Protein AF-A0A935BZK5-F1 (afdb_monomer_lite)

Structure (mmCIF, N/CA/C/O 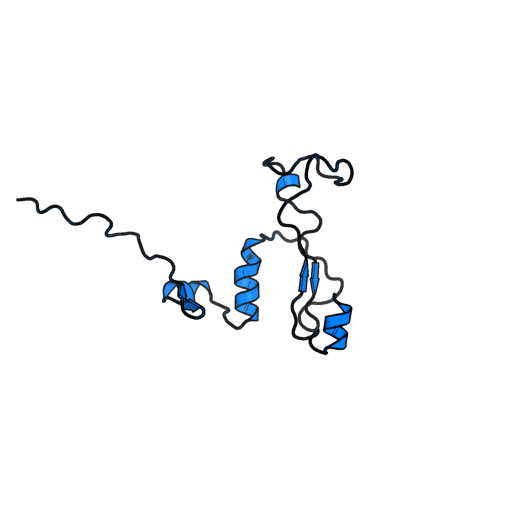backbone):
data_AF-A0A935BZK5-F1
#
_entry.id   AF-A0A935BZK5-F1
#
loop_
_atom_site.group_PDB
_atom_site.id
_atom_site.type_symbol
_atom_site.label_atom_id
_atom_site.label_alt_id
_atom_site.label_comp_id
_atom_site.label_asym_id
_atom_site.label_entity_id
_atom_site.label_seq_id
_atom_site.pdbx_PDB_ins_code
_atom_site.Cartn_x
_atom_site.Cartn_y
_atom_site.Cartn_z
_atom_site.occupancy
_atom_site.B_iso_or_equiv
_atom_site.auth_seq_id
_atom_site.auth_comp_id
_atom_site.auth_asym_id
_atom_site.auth_atom_id
_atom_site.pdbx_PDB_model_num
ATOM 1 N N . MET A 1 1 ? 1.545 -17.157 -7.872 1.00 86.94 1 MET A N 1
ATOM 2 C CA . MET A 1 1 ? 0.862 -16.734 -6.630 1.00 86.94 1 MET A CA 1
ATOM 3 C C . MET A 1 1 ? -0.548 -16.214 -6.898 1.00 86.94 1 MET A C 1
ATOM 5 O O . MET A 1 1 ? -1.477 -16.826 -6.401 1.00 86.94 1 MET A O 1
ATOM 9 N N . LEU A 1 2 ? -0.742 -15.174 -7.722 1.00 93.19 2 LEU A N 1
ATOM 10 C CA . LEU A 1 2 ? -2.067 -14.561 -7.954 1.00 93.19 2 LEU A CA 1
ATOM 11 C C . LEU A 1 2 ? -3.166 -15.556 -8.373 1.00 93.19 2 LEU A C 1
ATOM 13 O O . LEU A 1 2 ? -4.195 -15.614 -7.713 1.00 93.19 2 LEU A O 1
ATOM 17 N N . ASN A 1 3 ? -2.886 -16.447 -9.332 1.00 94.56 3 ASN A N 1
ATOM 18 C CA . ASN A 1 3 ? -3.837 -17.490 -9.752 1.00 94.56 3 ASN A CA 1
ATOM 19 C C . ASN A 1 3 ? -4.331 -18.383 -8.600 1.00 94.56 3 ASN A C 1
ATOM 21 O O . ASN A 1 3 ? -5.387 -19.000 -8.701 1.00 94.56 3 ASN A O 1
ATOM 25 N N . LYS A 1 4 ? -3.552 -18.522 -7.518 1.00 95.31 4 LYS A N 1
ATOM 26 C CA . LYS A 1 4 ? -3.967 -19.305 -6.351 1.00 95.31 4 LYS A CA 1
ATOM 27 C C . LYS A 1 4 ? -5.022 -18.561 -5.532 1.00 95.31 4 LYS A C 1
ATOM 29 O O . LYS A 1 4 ? -5.935 -19.223 -5.057 1.00 95.31 4 LYS A O 1
ATOM 34 N N . LEU A 1 5 ? -4.924 -17.234 -5.414 1.00 94.75 5 LEU A N 1
ATOM 35 C CA . LEU A 1 5 ? -5.941 -16.401 -4.759 1.00 94.75 5 LEU A CA 1
ATOM 36 C C . LEU A 1 5 ? -7.270 -16.483 -5.515 1.00 94.75 5 LEU A C 1
ATOM 38 O O . LEU A 1 5 ? -8.308 -16.703 -4.897 1.00 94.75 5 LEU A O 1
ATOM 42 N N . ASP A 1 6 ? -7.216 -16.411 -6.850 1.00 93.50 6 ASP A N 1
ATOM 43 C CA . ASP A 1 6 ? -8.409 -16.517 -7.697 1.00 93.50 6 ASP A CA 1
ATOM 44 C C . ASP A 1 6 ? -9.049 -17.917 -7.575 1.00 93.50 6 ASP A C 1
ATOM 46 O O . ASP A 1 6 ? -10.253 -18.040 -7.378 1.00 93.50 6 ASP A O 1
ATOM 50 N N . ARG A 1 7 ? -8.244 -18.993 -7.585 1.00 96.25 7 ARG A N 1
ATOM 51 C CA . ARG A 1 7 ? -8.735 -20.375 -7.388 1.00 96.25 7 ARG A CA 1
ATOM 52 C C . ARG A 1 7 ? -9.355 -20.630 -6.013 1.00 96.25 7 ARG A C 1
ATOM 54 O O . ARG A 1 7 ? -10.146 -21.556 -5.884 1.00 96.25 7 ARG A O 1
ATOM 61 N N . LEU A 1 8 ? -8.943 -19.884 -4.990 1.00 95.88 8 LEU A N 1
ATOM 62 C CA . LEU A 1 8 ? -9.502 -19.981 -3.641 1.00 95.88 8 LEU A CA 1
ATOM 63 C C . LEU A 1 8 ? -10.754 -19.110 -3.463 1.00 95.88 8 LEU A C 1
ATOM 65 O O . LEU A 1 8 ? -11.411 -19.229 -2.436 1.00 95.88 8 LEU A O 1
ATOM 69 N N . GLY A 1 9 ? -11.081 -18.247 -4.432 1.00 94.56 9 GLY A N 1
ATOM 70 C CA . GLY A 1 9 ? -12.231 -17.346 -4.351 1.00 94.56 9 GLY A CA 1
ATOM 71 C C . GLY A 1 9 ? -12.074 -16.210 -3.335 1.00 94.56 9 GLY A C 1
ATOM 72 O O . GLY A 1 9 ? -13.064 -15.590 -2.975 1.00 94.56 9 GLY A O 1
ATOM 73 N N . ILE A 1 10 ? -10.850 -15.929 -2.869 1.00 95.50 10 ILE A N 1
ATOM 74 C CA . ILE A 1 10 ? -10.570 -14.894 -1.850 1.00 95.50 10 ILE A CA 1
ATOM 75 C C . ILE A 1 10 ? -9.986 -13.606 -2.442 1.00 95.50 10 ILE A C 1
ATOM 77 O O . ILE A 1 10 ? -9.625 -12.689 -1.710 1.00 95.50 10 ILE A O 1
ATOM 81 N N . ALA A 1 11 ? -9.841 -13.537 -3.766 1.00 93.94 11 ALA A N 1
ATOM 82 C CA . ALA A 1 11 ? -9.126 -12.449 -4.426 1.00 93.94 11 ALA A CA 1
ATOM 83 C C . ALA A 1 11 ? -9.780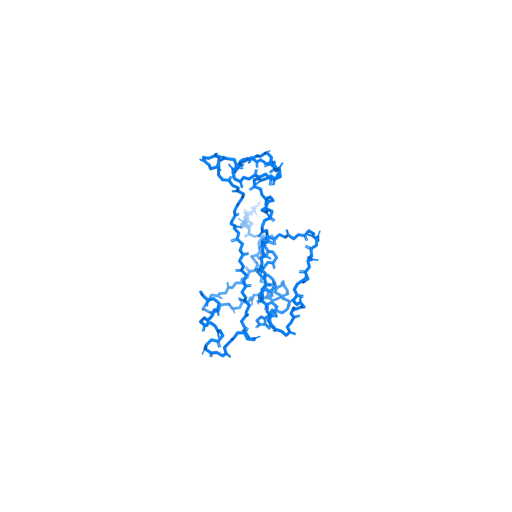 -11.070 -4.232 1.00 93.94 11 ALA A C 1
ATOM 85 O O . ALA A 1 11 ? -9.057 -10.077 -4.188 1.00 93.94 11 ALA A O 1
ATOM 86 N N . ASP A 1 12 ? -11.108 -11.006 -4.101 1.00 92.38 12 ASP A N 1
ATOM 87 C CA . ASP A 1 12 ? -11.847 -9.742 -3.968 1.00 92.38 12 ASP A CA 1
ATOM 88 C C . ASP A 1 12 ? -11.698 -9.103 -2.577 1.00 92.38 12 ASP A C 1
ATOM 90 O O . ASP A 1 12 ? -11.751 -7.882 -2.448 1.00 92.38 12 ASP A O 1
ATOM 94 N N . ASP A 1 13 ? -11.415 -9.911 -1.551 1.00 93.38 13 ASP A N 1
ATOM 95 C CA . ASP A 1 13 ? -11.174 -9.468 -0.169 1.00 93.38 13 ASP A CA 1
ATOM 96 C C . ASP A 1 13 ? -9.688 -9.568 0.227 1.00 93.38 13 ASP A C 1
ATOM 98 O O . ASP A 1 13 ? -9.324 -9.688 1.392 1.00 93.38 13 ASP A O 1
ATOM 102 N N . THR A 1 14 ? -8.787 -9.565 -0.761 1.00 94.38 14 THR A N 1
ATOM 103 C CA . THR A 1 14 ? -7.340 -9.627 -0.525 1.00 94.38 14 THR A CA 1
ATOM 104 C C . THR A 1 14 ? -6.640 -8.423 -1.138 1.00 94.38 14 THR A C 1
ATOM 106 O O . THR A 1 14 ? -6.693 -8.201 -2.349 1.00 94.38 14 THR A O 1
ATOM 109 N N . ILE A 1 15 ? -5.884 -7.699 -0.312 1.00 93.56 15 ILE A N 1
ATOM 110 C CA . ILE A 1 15 ? -4.947 -6.676 -0.779 1.00 93.56 15 ILE A CA 1
ATOM 111 C C . ILE A 1 15 ? -3.614 -7.345 -1.105 1.00 93.56 15 ILE A C 1
ATOM 113 O O . ILE A 1 15 ? -2.988 -7.963 -0.245 1.00 93.56 15 ILE A O 1
ATOM 117 N N . VAL A 1 16 ? -3.147 -7.192 -2.342 1.00 93.12 16 VAL A N 1
ATOM 118 C CA . VAL A 1 16 ? -1.800 -7.610 -2.746 1.00 93.12 16 VAL A CA 1
ATOM 119 C C . VAL A 1 16 ? -0.962 -6.370 -3.009 1.00 93.12 16 VAL A C 1
ATOM 121 O O . VAL A 1 16 ? -1.260 -5.623 -3.934 1.00 93.12 16 VAL A O 1
ATOM 124 N N . MET A 1 17 ? 0.094 -6.179 -2.220 1.00 90.81 17 MET A N 1
ATOM 125 C CA . MET A 1 17 ? 1.113 -5.146 -2.414 1.00 90.81 17 MET A CA 1
ATOM 126 C C . MET A 1 17 ? 2.433 -5.826 -2.782 1.00 90.81 17 MET A C 1
ATOM 128 O O . MET A 1 17 ? 2.885 -6.739 -2.092 1.00 90.81 17 MET A O 1
ATOM 132 N N . TYR A 1 18 ? 3.035 -5.395 -3.887 1.00 88.94 18 TYR A N 1
ATOM 133 C CA . TYR A 1 18 ? 4.358 -5.833 -4.316 1.00 88.94 18 TYR A CA 1
ATOM 134 C C . TYR A 1 18 ? 5.280 -4.626 -4.459 1.00 88.94 18 TYR A C 1
ATOM 136 O O . TYR A 1 18 ? 5.015 -3.740 -5.270 1.00 88.94 18 TYR A O 1
ATOM 144 N N . SER A 1 19 ? 6.370 -4.610 -3.695 1.00 85.62 19 SER A N 1
ATOM 145 C CA . SER A 1 19 ? 7.390 -3.561 -3.731 1.00 85.62 19 SER A CA 1
ATOM 146 C C . SER A 1 19 ? 8.772 -4.140 -3.414 1.00 85.62 19 SER A C 1
ATOM 148 O O . SER A 1 19 ? 8.898 -5.324 -3.095 1.00 85.62 19 SER A O 1
ATOM 150 N N . THR A 1 20 ? 9.801 -3.296 -3.470 1.00 79.94 20 THR A N 1
ATOM 151 C CA . THR A 1 20 ? 11.157 -3.598 -2.988 1.00 79.94 20 THR A CA 1
ATOM 152 C C . THR A 1 20 ? 11.468 -2.754 -1.752 1.00 79.94 20 THR A C 1
ATOM 154 O O . THR A 1 20 ? 10.859 -1.711 -1.531 1.00 79.94 20 THR A O 1
ATOM 157 N N . ASP A 1 21 ? 12.391 -3.208 -0.912 1.00 80.25 21 ASP A N 1
ATOM 158 C CA . ASP A 1 21 ? 12.815 -2.509 0.306 1.00 80.25 21 ASP A CA 1
ATOM 159 C C . ASP A 1 21 ? 13.756 -1.327 0.022 1.00 80.25 21 ASP A C 1
ATOM 161 O O . ASP A 1 21 ? 13.720 -0.318 0.726 1.00 80.25 21 ASP A O 1
ATOM 165 N N . ASN A 1 22 ? 14.585 -1.436 -1.018 1.00 75.44 22 ASN A N 1
ATOM 166 C CA . ASN A 1 22 ? 15.499 -0.388 -1.461 1.00 75.44 22 ASN A CA 1
ATOM 167 C C . ASN A 1 22 ? 15.709 -0.393 -2.982 1.00 75.44 22 ASN A C 1
ATOM 169 O O . ASN A 1 22 ? 15.274 -1.303 -3.693 1.00 75.44 22 ASN A O 1
ATOM 173 N N . GLY A 1 23 ? 16.410 0.635 -3.470 1.00 70.25 23 GLY A N 1
ATOM 174 C CA . GLY A 1 23 ? 16.893 0.713 -4.846 1.00 70.25 23 GLY A CA 1
ATOM 175 C C . GLY A 1 23 ? 17.949 -0.341 -5.184 1.00 70.25 23 GLY A C 1
ATOM 176 O O . GLY A 1 23 ? 18.360 -1.137 -4.339 1.00 70.25 23 GLY A O 1
ATOM 177 N N . VAL A 1 24 ? 18.401 -0.364 -6.434 1.00 68.81 24 VAL A N 1
ATOM 178 C CA . VAL A 1 24 ? 19.285 -1.424 -6.933 1.00 68.81 24 VAL A CA 1
ATOM 179 C C . VAL A 1 24 ? 20.642 -1.486 -6.229 1.00 68.81 24 VAL A C 1
ATOM 181 O O . VAL A 1 24 ? 21.185 -0.496 -5.727 1.00 68.81 24 VAL A O 1
ATOM 184 N N . HIS A 1 25 ? 21.207 -2.690 -6.201 1.00 62.38 25 HIS A N 1
ATOM 185 C CA . HIS A 1 25 ? 22.547 -2.924 -5.688 1.00 62.38 25 HIS A CA 1
ATOM 186 C C . HIS A 1 25 ? 23.593 -2.704 -6.795 1.00 62.38 25 HIS A C 1
ATOM 188 O O . HIS A 1 25 ? 23.387 -3.121 -7.929 1.00 62.38 25 HIS A O 1
ATOM 194 N N . TYR A 1 26 ? 24.740 -2.101 -6.459 1.00 57.09 26 TYR A N 1
ATOM 195 C CA . TYR A 1 26 ? 25.824 -1.744 -7.398 1.00 57.09 26 TYR A CA 1
ATOM 196 C C . TYR A 1 26 ? 26.238 -2.887 -8.333 1.00 57.09 26 TYR A C 1
ATOM 198 O O . TYR A 1 26 ? 26.481 -2.681 -9.517 1.00 57.09 26 TYR A O 1
ATOM 206 N N . ASN A 1 27 ? 26.285 -4.106 -7.793 1.00 58.97 27 ASN A N 1
ATOM 207 C CA . ASN A 1 27 ? 26.799 -5.287 -8.487 1.00 58.97 27 ASN A CA 1
ATOM 208 C C . ASN A 1 27 ? 25.925 -5.770 -9.661 1.00 58.97 27 ASN A C 1
ATOM 210 O O . ASN A 1 27 ? 26.345 -6.684 -10.360 1.00 58.97 27 ASN A O 1
ATOM 214 N N . THR A 1 28 ? 24.725 -5.215 -9.859 1.00 59.09 28 THR A N 1
ATOM 215 C CA . THR A 1 28 ? 23.795 -5.613 -10.935 1.00 59.09 28 THR A CA 1
ATOM 216 C C . THR A 1 28 ? 23.571 -4.496 -11.958 1.00 59.09 28 THR A C 1
ATOM 218 O O . THR A 1 28 ? 22.540 -4.436 -12.622 1.00 59.09 28 THR A O 1
ATOM 221 N N . TRP A 1 29 ? 24.531 -3.575 -12.079 1.00 51.47 29 TRP A N 1
ATOM 222 C CA . TRP A 1 29 ? 24.573 -2.620 -13.187 1.00 51.47 29 TRP A CA 1
ATOM 223 C C . TRP A 1 29 ? 24.706 -3.375 -14.527 1.00 51.47 29 TRP A C 1
ATOM 225 O O . TRP A 1 29 ? 25.522 -4.298 -14.590 1.00 51.47 29 TRP A O 1
ATOM 235 N N . PRO A 1 30 ? 23.977 -3.013 -15.605 1.00 57.34 30 PRO A N 1
ATOM 236 C CA . PRO A 1 30 ? 23.238 -1.767 -15.836 1.00 57.34 30 PRO A CA 1
ATOM 237 C C . PRO A 1 30 ? 21.703 -1.864 -15.734 1.00 57.34 30 PRO A C 1
ATOM 239 O O . PRO A 1 30 ? 21.022 -1.002 -16.282 1.00 57.34 30 PRO A O 1
ATOM 242 N N . ASP A 1 31 ? 21.126 -2.843 -15.035 1.00 61.31 31 ASP A N 1
ATOM 243 C CA . ASP A 1 31 ? 19.671 -3.113 -15.076 1.00 61.31 31 ASP A CA 1
ATOM 244 C C . ASP A 1 31 ? 18.775 -2.013 -14.438 1.00 61.31 31 ASP A C 1
ATOM 246 O O . ASP A 1 31 ? 17.556 -2.163 -14.340 1.00 61.31 31 ASP A O 1
ATOM 250 N N . ALA A 1 32 ? 19.354 -0.880 -14.020 1.00 56.94 32 ALA A N 1
ATOM 251 C CA . ALA A 1 32 ? 18.691 0.244 -13.364 1.00 56.94 32 ALA A CA 1
ATOM 252 C C . ALA A 1 32 ? 18.919 1.571 -14.108 1.00 56.94 32 ALA A C 1
ATOM 254 O O . ALA A 1 32 ? 19.810 2.353 -13.783 1.00 56.94 32 ALA A O 1
ATOM 255 N N . ILE A 1 33 ? 18.088 1.843 -15.111 1.00 55.84 33 ILE A N 1
ATOM 256 C CA . ILE A 1 33 ? 18.113 3.072 -15.922 1.00 55.84 33 ILE A CA 1
ATOM 257 C C . ILE A 1 33 ? 16.752 3.763 -15.704 1.00 55.84 33 ILE A C 1
ATOM 259 O O . ILE A 1 33 ? 15.740 3.064 -15.767 1.00 55.84 33 ILE A O 1
ATOM 263 N N . PRO A 1 34 ? 16.661 5.076 -15.376 1.00 56.81 34 PRO A N 1
ATOM 264 C CA . PRO A 1 34 ? 17.590 6.162 -15.719 1.00 56.81 34 PRO A CA 1
ATOM 265 C C . PRO A 1 34 ? 18.325 6.813 -14.535 1.00 56.81 34 PRO A C 1
ATOM 267 O O . PRO A 1 34 ? 19.015 7.813 -14.721 1.00 56.81 34 PRO A O 1
ATOM 270 N N . HIS A 1 35 ? 18.159 6.309 -13.311 1.00 54.91 35 HIS A N 1
ATOM 271 C CA . HIS A 1 35 ? 18.721 6.965 -12.132 1.00 54.91 35 HIS A CA 1
ATOM 272 C C . HIS A 1 35 ? 20.072 6.348 -11.754 1.00 54.91 35 HIS A C 1
ATOM 274 O O . HIS A 1 35 ? 20.140 5.228 -11.260 1.00 54.91 35 HIS A O 1
ATOM 280 N N . HIS A 1 36 ? 21.145 7.114 -11.954 1.00 54.62 36 HIS A N 1
ATOM 281 C CA . HIS A 1 36 ? 22.498 6.761 -11.528 1.00 54.62 36 HIS A CA 1
ATOM 282 C C . HIS A 1 36 ? 22.641 6.951 -10.020 1.00 54.62 36 HIS A C 1
ATOM 284 O O . HIS A 1 36 ? 22.814 8.076 -9.551 1.00 54.62 36 HIS A O 1
ATOM 290 N N . SER A 1 37 ? 22.498 5.885 -9.241 1.00 54.28 37 SER A N 1
ATOM 291 C CA . SER A 1 37 ? 23.008 5.795 -7.865 1.00 54.28 37 SER A CA 1
ATOM 292 C C . SER A 1 37 ? 22.834 4.362 -7.345 1.00 54.28 37 SER A C 1
ATOM 294 O O . SER A 1 37 ? 22.229 3.505 -7.991 1.00 54.28 37 SER A O 1
ATOM 296 N N . VAL A 1 38 ? 23.419 4.089 -6.191 1.00 54.78 38 VAL A N 1
ATOM 297 C CA . VAL A 1 38 ? 23.495 2.757 -5.594 1.00 54.78 38 VAL A CA 1
ATOM 298 C C . VAL A 1 38 ? 22.790 2.749 -4.238 1.00 54.78 38 VAL A C 1
ATOM 300 O O . VAL A 1 38 ? 22.796 3.747 -3.516 1.00 54.78 38 VAL A O 1
ATOM 303 N N . ARG A 1 39 ? 22.235 1.597 -3.828 1.00 47.25 39 ARG A N 1
ATOM 304 C CA . ARG A 1 39 ? 21.902 1.317 -2.418 1.00 47.25 39 ARG A CA 1
ATOM 305 C C . ARG A 1 39 ? 23.002 1.854 -1.481 1.00 47.25 39 ARG A C 1
ATOM 307 O O . ARG A 1 39 ? 24.145 1.419 -1.581 1.00 47.25 39 ARG A O 1
ATOM 314 N N . LYS A 1 40 ? 22.620 2.706 -0.516 1.00 52.16 40 LYS A N 1
ATOM 315 C CA . LYS A 1 40 ? 23.464 3.460 0.453 1.00 52.16 40 LYS A C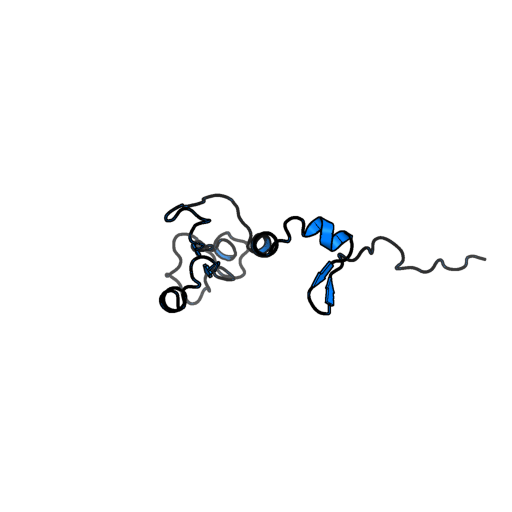A 1
ATOM 316 C C . LYS A 1 40 ? 23.861 4.879 0.041 1.00 52.16 40 LYS A C 1
ATOM 318 O O . LYS A 1 40 ? 24.402 5.602 0.872 1.00 52.16 40 LYS A O 1
ATOM 323 N N . GLU A 1 41 ? 23.558 5.318 -1.171 1.00 56.50 41 GLU A N 1
ATOM 324 C CA . GLU A 1 41 ? 23.725 6.720 -1.545 1.00 56.50 41 GLU A CA 1
ATOM 325 C C . GLU A 1 41 ? 22.445 7.503 -1.216 1.00 56.50 41 GLU A C 1
ATOM 327 O O . GLU A 1 41 ? 21.333 7.030 -1.442 1.00 56.50 41 GLU A O 1
ATOM 332 N N . HIS A 1 42 ? 22.576 8.725 -0.686 1.00 57.12 42 HIS A N 1
ATOM 333 C CA . HIS A 1 42 ? 21.437 9.626 -0.411 1.00 57.12 42 HIS A CA 1
ATOM 334 C C . HIS A 1 42 ? 20.789 10.197 -1.686 1.00 57.12 42 HIS A C 1
ATOM 336 O O . HIS A 1 42 ? 19.930 11.074 -1.625 1.00 57.12 42 HIS A O 1
ATOM 342 N N . GLN A 1 43 ? 21.231 9.726 -2.847 1.00 60.34 43 GLN A N 1
ATOM 343 C CA . GLN A 1 43 ? 20.708 10.110 -4.142 1.00 60.34 43 GLN A CA 1
ATOM 344 C C . GLN A 1 43 ? 19.390 9.391 -4.424 1.00 60.34 43 GLN A C 1
ATOM 346 O O . GLN A 1 43 ? 19.058 8.372 -3.813 1.00 60.34 43 GLN A O 1
ATOM 351 N N . GLN A 1 44 ? 18.633 9.933 -5.377 1.00 54.69 44 GLN A N 1
ATOM 352 C CA . GLN A 1 44 ? 17.274 9.481 -5.648 1.00 54.69 44 GLN A CA 1
ATOM 353 C C . GLN A 1 44 ? 17.183 7.975 -5.886 1.00 54.69 44 GLN A C 1
ATOM 355 O O . GLN A 1 44 ? 16.284 7.377 -5.326 1.00 54.69 44 GLN A O 1
ATOM 360 N N . SER A 1 45 ? 18.091 7.326 -6.615 1.00 59.03 45 SER A N 1
ATOM 361 C CA . SER A 1 45 ? 17.923 5.892 -6.908 1.00 59.03 45 SER A CA 1
ATOM 362 C C . SER A 1 45 ? 18.127 4.960 -5.704 1.00 59.03 45 SER A C 1
ATOM 364 O O . SER A 1 45 ? 17.699 3.813 -5.766 1.00 59.03 45 SER A O 1
ATOM 366 N N . GLY A 1 46 ? 18.759 5.420 -4.614 1.00 59.06 46 GLY A N 1
ATOM 367 C CA . GLY A 1 46 ? 18.947 4.603 -3.412 1.00 59.06 46 GLY A CA 1
ATOM 368 C C . GLY A 1 46 ? 17.629 4.345 -2.675 1.00 59.06 46 GLY A C 1
ATOM 369 O O . GLY A 1 46 ? 17.461 3.286 -2.065 1.00 59.06 46 GLY A O 1
ATOM 370 N N . TRP A 1 47 ? 16.688 5.294 -2.783 1.00 65.44 47 TRP A N 1
ATOM 371 C CA . TRP A 1 47 ? 15.428 5.325 -2.029 1.00 65.44 47 TRP A CA 1
ATOM 372 C C . TRP A 1 47 ? 14.178 5.465 -2.910 1.00 65.44 47 TRP A C 1
ATOM 374 O O . TRP A 1 47 ? 13.125 4.938 -2.559 1.00 65.44 47 TRP A O 1
ATOM 384 N N . ARG A 1 48 ? 14.264 6.133 -4.070 1.00 66.50 48 ARG A N 1
ATOM 385 C CA . ARG A 1 48 ? 13.249 6.032 -5.127 1.00 66.50 48 ARG A CA 1
ATOM 386 C C . ARG A 1 48 ? 13.395 4.672 -5.771 1.00 66.50 48 ARG A C 1
ATOM 388 O O . ARG A 1 48 ? 14.295 4.432 -6.570 1.00 66.50 48 ARG A O 1
ATOM 395 N N . VAL A 1 49 ? 12.447 3.816 -5.448 1.00 63.66 49 VAL A N 1
ATOM 396 C CA . VAL A 1 49 ? 12.230 2.557 -6.136 1.00 63.66 49 VAL A CA 1
ATOM 397 C C . VAL A 1 49 ? 11.335 2.863 -7.347 1.00 63.66 49 VAL A C 1
ATOM 399 O O . VAL A 1 49 ? 10.152 3.100 -7.168 1.00 63.66 49 VAL A O 1
ATOM 402 N N . PRO A 1 50 ? 11.830 2.899 -8.598 1.00 54.72 50 PRO A N 1
ATOM 403 C CA . PRO A 1 50 ? 10.997 3.236 -9.765 1.00 54.72 50 PRO A CA 1
ATOM 404 C C . PRO A 1 50 ? 9.860 2.225 -10.035 1.00 54.72 50 PRO A C 1
ATOM 406 O O . PRO A 1 50 ? 8.978 2.489 -10.844 1.00 54.72 50 PRO A O 1
ATOM 409 N N . LEU A 1 51 ? 9.860 1.088 -9.330 1.00 52.19 51 LEU A N 1
ATOM 410 C CA . LEU A 1 51 ? 8.828 0.044 -9.319 1.00 52.19 51 LEU A CA 1
ATOM 411 C C . LEU A 1 51 ? 7.950 0.102 -8.050 1.00 52.19 51 LEU A C 1
ATOM 413 O O . LEU A 1 51 ? 7.412 -0.918 -7.624 1.00 52.19 51 LEU A O 1
ATOM 417 N N . THR A 1 52 ? 7.867 1.266 -7.394 1.00 55.00 52 THR A N 1
ATOM 418 C CA . THR A 1 52 ? 7.192 1.471 -6.105 1.00 55.00 52 THR A CA 1
ATOM 419 C C . THR A 1 52 ? 5.731 1.013 -6.146 1.00 55.00 52 THR A C 1
ATOM 421 O O . THR A 1 52 ? 4.857 1.741 -6.603 1.00 55.00 52 THR A O 1
ATOM 424 N N . SER A 1 53 ? 5.476 -0.168 -5.579 1.00 61.50 53 SER A N 1
ATOM 425 C CA . SER A 1 53 ? 4.165 -0.677 -5.157 1.00 61.50 53 SER A CA 1
ATOM 426 C C . SER A 1 53 ? 3.128 -0.893 -6.267 1.00 61.50 53 SER A C 1
ATOM 428 O O . SER A 1 53 ? 2.209 -0.097 -6.456 1.00 61.50 53 SER A O 1
ATOM 430 N N . PHE A 1 54 ? 3.188 -2.052 -6.928 1.00 82.25 54 PHE A N 1
ATOM 431 C CA . PHE A 1 54 ? 2.000 -2.579 -7.600 1.00 82.25 54 PHE A CA 1
ATOM 432 C C . PHE A 1 54 ? 1.022 -3.057 -6.537 1.00 82.25 54 PHE A C 1
ATOM 434 O O . PHE A 1 54 ? 1.348 -3.932 -5.731 1.00 82.25 54 PHE A O 1
ATOM 441 N N . VAL A 1 55 ? -0.170 -2.473 -6.536 1.00 88.88 55 VAL A N 1
ATOM 442 C CA . VAL A 1 55 ? -1.195 -2.780 -5.545 1.00 88.88 55 VAL A CA 1
ATOM 443 C C . VAL A 1 55 ? -2.449 -3.236 -6.268 1.00 88.88 55 VAL A C 1
ATOM 445 O O . VAL A 1 55 ? -2.921 -2.585 -7.200 1.00 88.88 55 VAL A O 1
ATOM 448 N N . ARG A 1 56 ? -2.989 -4.372 -5.838 1.00 91.81 56 ARG A N 1
ATOM 449 C CA . ARG A 1 56 ? -4.241 -4.931 -6.340 1.00 91.81 56 ARG A CA 1
ATOM 450 C C . ARG A 1 56 ? -5.200 -5.108 -5.174 1.00 91.81 56 ARG A C 1
ATOM 452 O O . ARG A 1 56 ? -4.883 -5.814 -4.223 1.00 91.81 56 ARG A O 1
ATOM 459 N N . TRP A 1 57 ? -6.379 -4.514 -5.315 1.00 93.44 57 TRP A N 1
ATOM 460 C CA . TRP A 1 57 ? -7.555 -4.818 -4.510 1.00 93.44 57 TRP A CA 1
ATOM 461 C C . TRP A 1 57 ? -8.792 -4.703 -5.411 1.00 93.44 57 TRP A C 1
ATOM 463 O O . TRP A 1 57 ? -9.209 -3.585 -5.736 1.00 93.44 57 TRP A O 1
ATOM 473 N N . PRO A 1 58 ? -9.319 -5.832 -5.919 1.00 92.06 58 PRO A N 1
ATOM 474 C CA . PRO A 1 58 ? -10.487 -5.819 -6.792 1.00 92.06 58 PRO A CA 1
ATOM 475 C C . PRO A 1 58 ? -11.689 -5.163 -6.103 1.00 92.06 58 PRO A C 1
ATOM 477 O O . PRO A 1 58 ? -11.874 -5.296 -4.900 1.00 92.06 58 PRO A O 1
ATOM 480 N N . GLY A 1 59 ? -12.484 -4.399 -6.854 1.00 88.12 59 GLY A N 1
ATOM 481 C CA . GLY A 1 59 ? -13.668 -3.707 -6.327 1.00 88.12 59 GLY A CA 1
ATOM 482 C C . GLY A 1 59 ? -13.385 -2.418 -5.544 1.00 88.12 59 GLY A C 1
ATOM 483 O O . GLY A 1 59 ? -14.224 -1.524 -5.571 1.00 88.12 59 GLY A O 1
ATOM 484 N N . GLN A 1 60 ? -12.206 -2.271 -4.928 1.00 90.81 60 GLN A N 1
ATOM 485 C CA . GLN A 1 60 ? -11.805 -1.039 -4.230 1.00 90.81 60 GLN A CA 1
ATOM 486 C C . GLN A 1 60 ? -10.940 -0.120 -5.100 1.00 90.81 60 GLN A C 1
ATOM 488 O O . GLN A 1 60 ? -11.131 1.095 -5.116 1.00 90.81 60 GLN A O 1
ATOM 493 N N . PHE A 1 61 ? -9.997 -0.685 -5.862 1.00 90.75 61 PHE A N 1
ATOM 494 C CA . PHE A 1 61 ? -9.117 0.087 -6.740 1.00 90.75 61 PHE A CA 1
ATOM 495 C C . PHE A 1 61 ? -9.493 -0.083 -8.211 1.00 90.75 61 PHE A C 1
ATOM 497 O O . PHE A 1 61 ? -9.677 -1.195 -8.711 1.00 90.75 61 PHE A O 1
ATOM 504 N N . LYS A 1 62 ? -9.551 1.036 -8.943 1.00 92.25 62 LYS A N 1
ATOM 505 C CA . LYS A 1 62 ? -9.754 1.019 -10.394 1.00 92.25 62 LYS A CA 1
ATOM 506 C C . LYS A 1 62 ? -8.512 0.450 -11.085 1.00 92.25 62 LYS A C 1
ATOM 508 O O . LYS A 1 62 ? -7.429 1.033 -11.007 1.00 92.25 62 LYS A O 1
ATOM 513 N N . ALA A 1 63 ? -8.685 -0.659 -11.799 1.00 92.25 63 ALA A N 1
ATOM 514 C CA . ALA A 1 63 ? -7.608 -1.313 -12.537 1.00 92.25 63 ALA A CA 1
ATOM 515 C C . ALA A 1 63 ? -6.962 -0.384 -13.582 1.00 92.25 63 ALA A C 1
ATOM 517 O O . ALA A 1 63 ? -7.634 0.448 -14.193 1.00 92.25 63 ALA A O 1
ATOM 518 N N . GLY A 1 64 ? -5.649 -0.537 -13.784 1.00 90.38 64 GLY A N 1
ATOM 519 C CA . GLY A 1 64 ? -4.875 0.244 -14.759 1.00 90.38 64 GLY A CA 1
ATOM 520 C C . GLY A 1 64 ? -4.639 1.708 -14.373 1.00 90.38 64 GLY A C 1
ATOM 521 O O . GLY A 1 64 ? -4.141 2.478 -15.190 1.00 90.38 64 GLY A O 1
ATOM 522 N N . THR A 1 65 ? -4.994 2.110 -13.151 1.00 91.19 65 THR A N 1
ATOM 523 C CA . THR A 1 65 ? -4.752 3.473 -12.664 1.00 91.19 65 THR A CA 1
ATOM 524 C C . THR A 1 65 ? -3.287 3.651 -12.281 1.00 91.19 65 THR A C 1
ATOM 526 O O . THR A 1 65 ? -2.717 2.808 -11.591 1.00 91.19 65 THR A O 1
ATOM 529 N N . VAL A 1 66 ? -2.698 4.776 -12.687 1.00 89.56 66 VAL A N 1
ATOM 530 C CA . VAL A 1 66 ? -1.346 5.185 -12.293 1.00 89.56 66 VAL A CA 1
ATOM 531 C C . VAL A 1 66 ? -1.447 6.407 -11.390 1.00 89.56 66 VAL A C 1
ATOM 533 O O . VAL A 1 66 ? -2.051 7.413 -11.765 1.00 89.56 66 VAL A O 1
ATOM 536 N N . LEU A 1 67 ? -0.850 6.320 -10.203 1.00 86.88 67 LEU A N 1
ATOM 537 C CA . LEU A 1 67 ? -0.747 7.427 -9.257 1.00 86.88 67 LEU A CA 1
ATOM 538 C C . LEU A 1 67 ? 0.695 7.942 -9.258 1.00 86.88 67 LEU A C 1
ATOM 540 O O . LEU A 1 67 ? 1.612 7.212 -8.905 1.00 86.88 67 LEU A O 1
ATOM 544 N N . ASN A 1 68 ? 0.887 9.208 -9.637 1.00 86.00 68 ASN A N 1
ATOM 545 C CA . ASN A 1 68 ? 2.203 9.867 -9.675 1.00 86.00 68 ASN A CA 1
ATOM 546 C C . ASN A 1 68 ? 2.472 10.74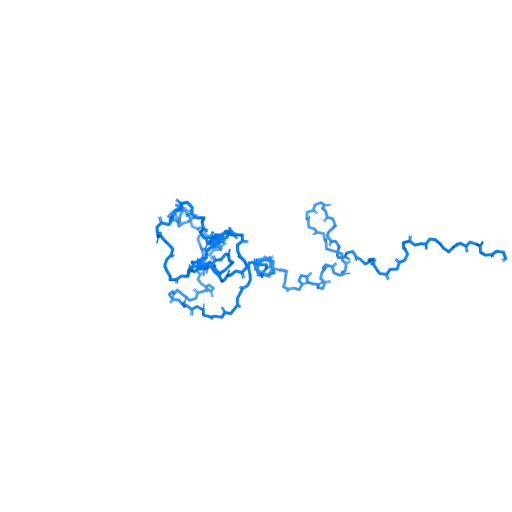1 -8.434 1.00 86.00 68 ASN A C 1
ATOM 548 O O . ASN A 1 68 ? 3.346 11.607 -8.453 1.00 86.00 68 ASN A O 1
ATOM 552 N N . GLY A 1 69 ? 1.672 10.571 -7.379 1.00 84.81 69 GLY A N 1
ATOM 553 C CA . GLY A 1 69 ? 1.837 11.295 -6.121 1.0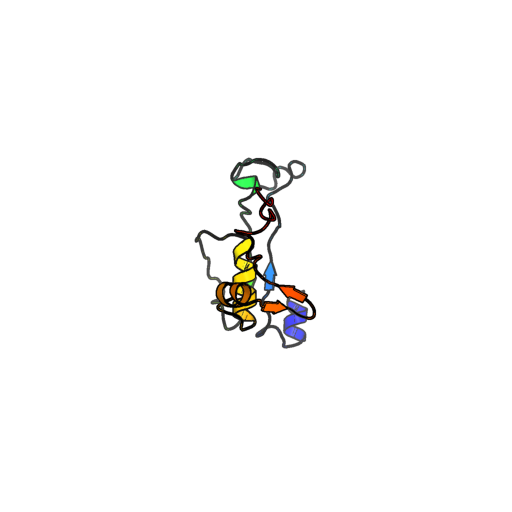0 84.81 69 GLY A CA 1
ATOM 554 C C . GLY A 1 69 ? 3.091 10.867 -5.356 1.00 84.81 69 GLY A C 1
ATOM 555 O O . GLY A 1 69 ? 3.724 9.860 -5.669 1.00 84.81 69 GLY A O 1
ATOM 556 N N . ILE A 1 70 ? 3.440 11.638 -4.326 1.00 84.31 70 ILE A N 1
ATOM 557 C CA . ILE A 1 70 ? 4.498 11.262 -3.382 1.00 84.31 70 ILE A CA 1
ATOM 558 C C . ILE A 1 70 ? 3.905 10.296 -2.359 1.00 84.31 70 ILE A C 1
ATOM 560 O O . ILE A 1 70 ? 2.828 10.541 -1.821 1.00 84.31 70 ILE A O 1
ATOM 564 N N . PHE A 1 71 ? 4.632 9.219 -2.093 1.00 85.00 71 PHE A N 1
ATOM 565 C CA . PHE A 1 71 ? 4.248 8.162 -1.170 1.00 85.00 71 PHE A CA 1
ATOM 566 C C . PHE A 1 71 ? 5.491 7.645 -0.437 1.00 85.00 71 PHE A C 1
ATOM 568 O O . PHE A 1 71 ? 6.576 7.592 -1.024 1.00 85.00 71 PHE A O 1
ATOM 575 N N . SER A 1 72 ? 5.334 7.248 0.825 1.00 86.12 72 SER A N 1
ATOM 576 C CA . SER A 1 72 ? 6.366 6.590 1.624 1.00 86.12 72 SER A CA 1
ATOM 577 C C . SER A 1 72 ? 5.945 5.169 1.978 1.00 86.12 72 SER A C 1
ATOM 579 O O . SER A 1 72 ? 4.804 4.925 2.348 1.00 86.12 72 SER A O 1
ATOM 581 N N . HIS A 1 73 ? 6.888 4.222 1.998 1.00 86.19 73 HIS A N 1
ATOM 582 C CA . HIS A 1 73 ? 6.629 2.858 2.485 1.00 86.19 73 HIS A CA 1
ATOM 583 C C . HIS A 1 73 ? 6.014 2.811 3.896 1.00 86.19 73 HIS A C 1
ATOM 585 O O . HIS A 1 73 ? 5.332 1.846 4.232 1.00 86.19 73 HIS A O 1
ATOM 591 N N . GLN A 1 74 ? 6.239 3.843 4.713 1.00 86.31 74 GLN A N 1
ATOM 592 C CA . GLN A 1 74 ? 5.676 3.950 6.060 1.00 86.31 74 GLN A CA 1
ATOM 593 C C . GLN A 1 74 ? 4.159 4.176 6.065 1.00 86.31 74 GLN A C 1
ATOM 595 O O . GLN A 1 74 ? 3.495 3.807 7.034 1.00 86.31 74 GLN A O 1
ATOM 600 N N . ASP A 1 75 ? 3.599 4.717 4.984 1.00 87.69 75 ASP A N 1
ATOM 601 C CA . ASP A 1 75 ? 2.168 4.996 4.881 1.00 87.69 75 ASP A CA 1
ATOM 602 C C . ASP A 1 75 ? 1.348 3.692 4.831 1.00 87.69 75 ASP A C 1
ATOM 604 O O . ASP A 1 75 ? 0.210 3.662 5.302 1.00 87.69 75 ASP A O 1
ATOM 608 N N . TRP A 1 76 ? 1.949 2.579 4.372 1.00 88.06 76 TRP A N 1
ATOM 609 C CA . TRP A 1 76 ? 1.290 1.268 4.296 1.00 88.06 76 TRP A CA 1
ATOM 610 C C . TRP A 1 76 ? 0.751 0.779 5.637 1.00 88.06 76 TRP A C 1
ATOM 612 O O . TRP A 1 76 ? -0.304 0.151 5.667 1.00 88.06 76 TRP A O 1
ATOM 622 N N . LEU A 1 77 ? 1.429 1.086 6.747 1.00 87.94 77 LEU A N 1
ATOM 623 C CA . LEU A 1 77 ? 0.951 0.698 8.072 1.00 87.94 77 LEU A CA 1
ATOM 624 C C . LEU A 1 77 ? -0.420 1.320 8.358 1.00 87.94 77 LEU A C 1
ATOM 626 O O . LEU A 1 77 ? -1.360 0.615 8.717 1.00 87.94 77 LEU A O 1
ATOM 630 N N . ALA A 1 78 ? -0.541 2.634 8.167 1.00 88.25 78 ALA A N 1
ATOM 631 C CA . ALA A 1 78 ? -1.800 3.335 8.381 1.00 88.25 78 ALA A CA 1
ATOM 632 C C . ALA A 1 78 ? -2.864 2.890 7.366 1.00 88.25 78 ALA A C 1
ATOM 634 O O . ALA A 1 78 ? -4.016 2.688 7.741 1.00 88.25 78 ALA A O 1
ATOM 635 N N . THR A 1 79 ? -2.482 2.669 6.103 1.00 89.56 79 THR A N 1
ATOM 636 C CA . THR A 1 79 ? -3.403 2.197 5.059 1.00 89.56 79 THR A CA 1
ATOM 637 C C . THR A 1 79 ? -3.973 0.810 5.363 1.00 89.56 79 THR A C 1
ATOM 639 O O . THR A 1 79 ? -5.183 0.618 5.260 1.00 89.56 79 THR A O 1
ATOM 642 N N . PHE A 1 80 ? -3.143 -0.155 5.769 1.00 91.06 80 PHE A N 1
ATOM 643 C CA . PHE A 1 80 ? -3.614 -1.507 6.084 1.00 91.06 80 PHE A CA 1
ATOM 644 C C . PHE A 1 80 ? -4.435 -1.553 7.368 1.00 91.06 80 PHE A C 1
ATOM 646 O O . PHE A 1 80 ? -5.418 -2.284 7.426 1.00 91.06 80 PHE A O 1
ATOM 653 N N . LEU A 1 81 ? -4.091 -0.745 8.373 1.00 89.88 81 LEU A N 1
ATOM 654 C CA . LEU A 1 81 ? -4.906 -0.636 9.581 1.00 89.88 81 LEU A CA 1
ATOM 655 C C . LEU A 1 81 ? -6.276 -0.029 9.282 1.00 89.88 81 LEU A C 1
ATOM 657 O O . LEU A 1 81 ? -7.281 -0.552 9.757 1.00 89.88 81 LEU A O 1
ATOM 661 N N . ALA A 1 82 ? -6.339 0.999 8.434 1.00 90.31 82 ALA A N 1
ATOM 662 C CA . ALA A 1 82 ? -7.609 1.549 7.977 1.00 90.31 82 ALA A CA 1
ATOM 663 C C . ALA A 1 82 ? -8.440 0.501 7.217 1.00 90.31 82 ALA A C 1
ATOM 665 O O . ALA A 1 82 ? -9.631 0.362 7.489 1.00 90.31 82 ALA A O 1
ATOM 666 N N . ALA A 1 83 ? -7.814 -0.282 6.329 1.00 89.69 83 ALA A N 1
ATOM 667 C CA . ALA A 1 83 ? -8.476 -1.379 5.620 1.00 89.69 83 ALA A CA 1
ATOM 668 C C . ALA A 1 83 ? -8.967 -2.494 6.564 1.00 89.69 83 ALA A C 1
ATOM 670 O O . ALA A 1 83 ? -10.020 -3.075 6.327 1.00 89.69 83 ALA A O 1
ATOM 671 N N . ALA A 1 84 ? -8.250 -2.748 7.661 1.00 88.69 84 ALA A N 1
ATOM 672 C CA . ALA A 1 84 ? -8.636 -3.693 8.709 1.00 88.69 84 ALA A CA 1
ATOM 673 C C . ALA A 1 84 ? -9.682 -3.136 9.701 1.00 88.69 84 ALA A C 1
ATOM 675 O O . ALA A 1 84 ? -10.012 -3.806 10.679 1.00 88.69 84 ALA A O 1
ATOM 676 N N . GLY A 1 85 ? -10.202 -1.921 9.479 1.00 89.25 85 GLY A N 1
ATOM 677 C CA . GLY A 1 85 ? -11.250 -1.313 10.305 1.00 89.25 85 GLY A CA 1
ATOM 678 C C . GLY A 1 85 ? -10.758 -0.383 11.420 1.00 89.25 85 GLY A C 1
ATOM 679 O O . GLY A 1 85 ? -11.554 0.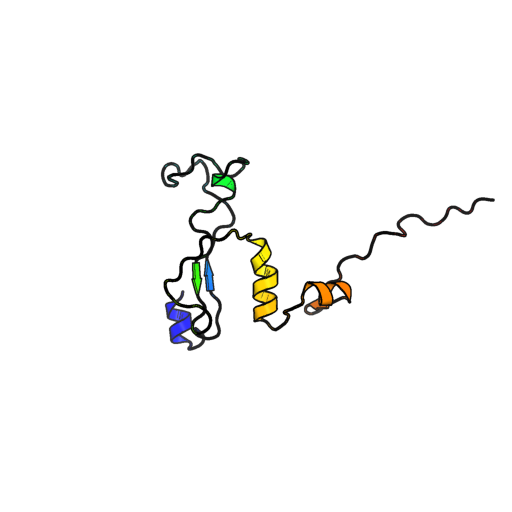013 12.268 1.00 89.25 85 GLY A O 1
ATOM 680 N N . VAL A 1 86 ? -9.480 0.014 11.417 1.00 89.06 86 VAL A N 1
ATOM 681 C CA . VAL A 1 86 ? -8.887 0.966 12.378 1.00 89.06 86 VAL A CA 1
ATOM 682 C C . VAL A 1 86 ? -8.440 2.252 11.663 1.00 89.06 86 VAL A C 1
ATOM 684 O O . VAL A 1 86 ? -7.248 2.465 11.435 1.00 89.06 86 VAL A O 1
ATOM 687 N N . PRO A 1 87 ? -9.380 3.136 11.278 1.00 87.62 87 PRO A N 1
ATOM 688 C CA . PRO A 1 87 ? -9.067 4.321 10.477 1.00 87.62 87 PRO A CA 1
ATOM 689 C C . PRO A 1 87 ? -8.329 5.426 11.253 1.00 87.62 87 PRO A C 1
ATOM 691 O O . PRO A 1 87 ? -7.581 6.189 10.647 1.00 87.62 87 PRO A O 1
ATOM 694 N N . ASP A 1 88 ? -8.493 5.514 12.580 1.00 87.25 88 ASP A N 1
ATOM 695 C CA . ASP A 1 88 ? -7.798 6.491 13.439 1.00 87.25 88 ASP A CA 1
ATOM 696 C C . ASP A 1 88 ? -6.718 5.823 14.303 1.00 87.25 88 ASP A C 1
ATOM 698 O O . ASP A 1 88 ? -6.749 5.852 15.535 1.00 87.25 88 ASP A O 1
ATOM 702 N N . VAL A 1 89 ? -5.724 5.209 13.651 1.00 84.75 89 VAL A N 1
ATOM 703 C CA . VAL A 1 89 ? -4.603 4.555 14.352 1.00 84.75 89 VAL A CA 1
ATOM 704 C C . VAL A 1 89 ? -3.898 5.502 15.330 1.00 84.75 89 VAL A C 1
ATOM 706 O O . VAL A 1 89 ? -3.490 5.092 16.414 1.00 84.75 89 VAL A O 1
ATOM 709 N N . ARG A 1 90 ? -3.773 6.790 14.988 1.00 82.06 90 ARG A N 1
ATOM 710 C CA . ARG A 1 90 ? -3.117 7.779 15.850 1.00 82.06 90 ARG A CA 1
ATOM 711 C C . ARG A 1 90 ? -3.906 7.991 17.139 1.00 82.06 90 ARG A C 1
ATOM 713 O O . ARG A 1 90 ? -3.305 7.971 18.214 1.00 82.06 90 ARG A O 1
ATOM 720 N N . GLY A 1 91 ? -5.215 8.219 17.043 1.00 83.19 91 GLY A N 1
ATOM 721 C CA . GLY A 1 91 ? -6.078 8.392 18.208 1.00 83.19 91 GLY A CA 1
ATOM 722 C C . GLY A 1 91 ? -6.085 7.158 19.103 1.00 83.19 91 GLY A C 1
ATOM 723 O O . GLY A 1 91 ? -5.957 7.285 20.321 1.00 83.19 91 GLY A O 1
ATOM 724 N N . GLU A 1 92 ? -6.142 5.969 18.509 1.00 81.38 92 GLU A N 1
ATOM 725 C CA . GLU A 1 92 ? -6.113 4.703 19.243 1.00 81.38 92 GLU A CA 1
ATOM 726 C C . GLU A 1 92 ? -4.773 4.478 19.966 1.00 81.38 92 GLU A C 1
ATOM 728 O O . GLU A 1 92 ? -4.750 4.189 21.165 1.00 81.38 92 GLU A O 1
ATOM 733 N N . LEU A 1 93 ? -3.638 4.733 19.307 1.00 82.62 93 LEU A N 1
ATOM 734 C CA . LEU A 1 93 ? -2.314 4.621 19.933 1.00 82.62 93 LEU A CA 1
ATOM 735 C C . LEU A 1 93 ? -2.099 5.615 21.089 1.00 82.62 93 LEU A C 1
ATOM 737 O O . LEU A 1 93 ? -1.357 5.311 22.027 1.00 82.62 93 LEU A O 1
ATOM 741 N N . LEU A 1 94 ? -2.732 6.795 21.052 1.00 82.88 94 LEU A N 1
ATOM 742 C CA . LEU A 1 94 ? -2.665 7.790 22.135 1.00 82.88 94 LEU A CA 1
ATOM 743 C C . LEU A 1 94 ? -3.484 7.391 23.373 1.00 82.88 94 LEU A C 1
ATOM 745 O O . LEU A 1 94 ? -3.154 7.812 24.493 1.00 82.88 94 LEU A O 1
ATOM 749 N N . LYS A 1 95 ? -4.546 6.601 23.180 1.00 80.81 95 LYS A N 1
ATOM 750 C CA . LYS A 1 95 ? -5.363 6.013 24.254 1.00 80.81 95 LYS A CA 1
ATOM 751 C C . LYS A 1 95 ? -4.727 4.744 24.835 1.00 80.81 95 LYS A C 1
ATOM 753 O O . LYS A 1 95 ? -5.031 4.390 25.969 1.00 80.81 95 LYS A O 1
ATOM 758 N N . GLY A 1 96 ? -3.810 4.126 24.091 1.00 74.56 96 GLY A N 1
ATOM 759 C CA . GLY A 1 96 ? -3.239 2.817 24.390 1.00 74.56 96 GLY A CA 1
ATOM 760 C C . GLY A 1 96 ? -4.042 1.748 23.661 1.00 74.56 96 GLY A C 1
ATOM 761 O O . GLY A 1 96 ? -5.130 1.378 24.096 1.00 74.56 96 GLY A O 1
ATOM 762 N N . TYR A 1 97 ? -3.503 1.270 22.543 1.00 77.81 97 TYR A N 1
ATOM 763 C CA . TYR A 1 97 ? -4.153 0.295 21.679 1.00 77.81 97 TYR A CA 1
ATOM 764 C C . TYR A 1 97 ? -3.661 -1.114 22.017 1.00 77.81 97 TYR A C 1
ATOM 766 O O . TYR A 1 97 ? -2.463 -1.339 22.180 1.00 77.81 97 TYR A O 1
ATOM 774 N N . LYS A 1 98 ? -4.571 -2.084 22.122 1.00 73.00 98 LYS A N 1
ATOM 775 C CA . LYS A 1 98 ? -4.204 -3.498 22.277 1.00 73.00 98 LYS A CA 1
ATOM 776 C C . LYS A 1 98 ? -4.118 -4.147 20.902 1.00 73.00 98 LYS A C 1
ATOM 778 O O . LYS A 1 98 ? -5.135 -4.279 20.228 1.00 73.00 98 LYS A O 1
ATOM 783 N N . ALA A 1 99 ? -2.922 -4.562 20.502 1.00 70.94 99 ALA A N 1
ATOM 784 C CA . ALA A 1 99 ? -2.700 -5.325 19.282 1.00 70.94 99 ALA A CA 1
ATOM 785 C C . ALA A 1 99 ? -2.312 -6.759 19.659 1.00 70.94 99 ALA A C 1
ATOM 787 O O . ALA A 1 99 ? -1.160 -7.038 19.976 1.00 70.94 99 ALA A O 1
ATOM 788 N N . GLY A 1 100 ? -3.290 -7.668 19.649 1.00 72.94 100 GLY A N 1
ATOM 789 C CA . GLY A 1 100 ? -3.092 -9.030 20.151 1.00 72.94 100 GLY A CA 1
ATOM 790 C C . GLY A 1 100 ? -2.921 -9.050 21.673 1.00 72.94 100 GLY A C 1
ATOM 791 O O . GLY A 1 100 ? -3.721 -8.446 22.389 1.00 72.94 100 GLY A O 1
ATOM 792 N N . GLU A 1 101 ? -1.891 -9.743 22.162 1.00 66.38 101 GLU A N 1
ATOM 793 C CA . GLU A 1 101 ? -1.553 -9.785 23.596 1.00 66.38 101 GLU A CA 1
ATOM 794 C C . GLU A 1 101 ? -0.770 -8.546 24.065 1.00 66.38 101 GLU A C 1
ATOM 796 O O . GLU A 1 101 ? -0.727 -8.256 25.263 1.00 66.38 101 GLU A O 1
ATOM 801 N N . ASP A 1 102 ? -0.221 -7.768 23.128 1.00 65.56 102 ASP A N 1
ATOM 802 C CA . ASP A 1 102 ? 0.624 -6.618 23.425 1.00 65.56 102 ASP A CA 1
ATOM 803 C C . ASP A 1 102 ? -0.166 -5.302 23.486 1.00 65.56 102 ASP A C 1
ATOM 805 O O . ASP A 1 102 ? -1.058 -5.005 22.684 1.00 65.56 102 ASP A O 1
ATOM 809 N N . LEU A 1 103 ? 0.210 -4.460 24.449 1.00 54.28 103 LEU A N 1
ATOM 810 C CA . LEU A 1 103 ? -0.243 -3.074 24.550 1.00 54.28 103 LEU A CA 1
ATOM 811 C C . LEU A 1 103 ? 0.705 -2.170 23.754 1.00 54.28 103 LEU A C 1
ATOM 813 O O . LEU A 1 103 ? 1.799 -1.834 24.208 1.00 54.28 103 LEU A O 1
ATOM 817 N N . LEU A 1 104 ? 0.256 -1.729 22.582 1.00 60.38 104 LEU A N 1
ATOM 818 C CA . LEU A 1 104 ? 0.903 -0.688 21.794 1.00 60.38 104 LEU A CA 1
ATOM 819 C C . LEU A 1 104 ? 0.397 0.683 22.255 1.00 60.38 104 LEU A C 1
ATOM 821 O O . LEU A 1 104 ? -0.677 1.153 21.881 1.00 60.38 104 LEU A O 1
ATOM 825 N N . GLY A 1 105 ? 1.193 1.349 23.084 1.00 53.69 105 GLY A N 1
ATOM 826 C CA . GLY A 1 105 ? 1.003 2.756 23.421 1.00 53.69 105 GLY A CA 1
ATOM 827 C C . GLY A 1 105 ? 2.113 3.601 22.814 1.00 53.69 105 GLY A C 1
ATOM 828 O O . GLY A 1 105 ? 3.291 3.268 22.952 1.00 53.69 105 GLY A O 1
ATOM 829 N N . LEU A 1 106 ? 1.761 4.737 22.204 1.00 54.66 106 LEU A N 1
ATOM 830 C CA . LEU A 1 106 ? 2.741 5.802 21.993 1.00 54.66 106 LEU A CA 1
ATOM 831 C C . LEU A 1 106 ? 3.225 6.232 23.376 1.00 54.66 106 LEU A C 1
ATOM 833 O O . LEU A 1 106 ? 2.456 6.735 24.196 1.00 54.66 106 LEU A O 1
ATOM 837 N N . HIS A 1 107 ? 4.494 5.960 23.658 1.00 49.09 107 HIS A N 1
ATOM 838 C CA . HIS A 1 107 ? 5.105 6.245 24.939 1.00 49.09 107 HIS A CA 1
ATOM 839 C C . HIS A 1 107 ? 4.935 7.731 25.282 1.00 49.09 107 HIS A C 1
ATOM 841 O O . HIS A 1 107 ? 5.645 8.585 24.754 1.00 49.09 107 HIS A O 1
ATOM 847 N N . ARG A 1 108 ? 4.005 8.059 26.188 1.00 46.56 108 ARG A N 1
ATOM 848 C CA . ARG A 1 108 ? 3.933 9.383 26.818 1.00 46.56 108 ARG A CA 1
ATOM 849 C C . ARG A 1 108 ? 5.106 9.530 27.793 1.00 46.56 108 ARG A C 1
ATOM 851 O O . ARG A 1 108 ? 4.894 9.581 28.997 1.00 46.56 108 ARG A O 1
ATOM 858 N N . ARG A 1 109 ? 6.354 9.580 27.322 1.00 39.25 109 ARG A N 1
ATOM 859 C CA . ARG A 1 109 ? 7.448 10.141 28.132 1.00 39.25 109 ARG A CA 1
ATOM 860 C C . ARG A 1 109 ? 7.922 11.442 27.520 1.00 39.25 109 ARG A C 1
ATOM 862 O O . ARG A 1 109 ? 8.885 11.495 26.770 1.00 39.25 109 ARG A O 1
ATOM 869 N N . ALA A 1 110 ? 7.244 12.497 27.943 1.00 42.72 110 ALA A N 1
ATOM 870 C CA . ALA A 1 110 ? 7.833 13.816 28.090 1.00 42.72 110 ALA A CA 1
ATOM 871 C C . ALA A 1 110 ? 7.487 14.322 29.498 1.00 42.72 110 ALA A C 1
ATOM 873 O O . ALA A 1 110 ? 6.636 15.186 29.667 1.00 42.72 110 ALA A O 1
ATOM 874 N N . SER A 1 111 ? 8.041 13.664 30.518 1.00 46.00 111 SER A N 1
ATOM 875 C CA . SER A 1 111 ? 8.252 14.121 31.907 1.00 46.00 111 SER A CA 1
ATOM 876 C C . SER A 1 111 ? 8.462 12.884 32.788 1.00 46.00 111 SER A C 1
ATOM 878 O O . SER A 1 111 ? 7.989 11.808 32.455 1.00 46.00 111 SER A O 1
ATOM 880 N N . THR A 1 112 ? 9.207 13.024 33.884 1.00 43.25 112 THR A N 1
ATOM 881 C CA . THR A 1 112 ? 9.526 11.974 34.878 1.00 43.25 112 THR A CA 1
ATOM 882 C C . THR A 1 112 ? 10.568 10.922 34.467 1.00 43.25 112 THR A C 1
ATOM 884 O O . THR A 1 112 ? 10.375 9.729 34.675 1.00 43.25 112 THR A O 1
ATOM 887 N N . CYS A 1 113 ? 11.720 11.349 33.939 1.00 37.47 113 CYS A N 1
ATOM 888 C CA . CYS A 1 113 ? 12.943 10.529 34.016 1.00 37.47 113 CYS A CA 1
ATOM 889 C C . CYS A 1 113 ? 13.874 10.944 35.173 1.00 37.47 113 CYS A C 1
ATOM 891 O O . CYS A 1 113 ? 14.924 10.340 35.357 1.00 37.47 113 CYS A O 1
ATOM 893 N N . CYS A 1 114 ? 13.493 11.945 35.974 1.00 33.38 114 CYS A N 1
ATOM 894 C CA . CYS A 1 114 ? 14.262 12.368 37.139 1.00 33.38 114 CYS A CA 1
ATOM 895 C C . CYS A 1 114 ? 13.339 12.397 38.368 1.00 33.38 114 CYS A C 1
ATOM 897 O O . CYS A 1 114 ? 12.330 13.111 38.327 1.00 33.38 114 CYS A O 1
ATOM 899 N N . PRO A 1 115 ? 13.613 11.630 39.439 1.00 38.00 115 PRO A N 1
ATOM 900 C CA . PRO A 1 115 ? 12.953 11.866 40.715 1.00 38.00 115 PRO A CA 1
ATOM 901 C C . PRO A 1 115 ? 13.391 13.250 41.225 1.00 38.00 115 PRO A C 1
ATOM 903 O O . PRO A 1 115 ? 14.564 13.597 41.063 1.00 38.00 115 PRO A O 1
ATOM 906 N N . PRO A 1 116 ? 12.503 14.062 41.827 1.00 41.25 116 PRO A N 1
ATOM 907 C CA . PRO A 1 116 ? 12.936 15.300 42.454 1.00 41.25 116 PRO A CA 1
ATOM 908 C C . PRO A 1 116 ? 13.943 14.933 43.544 1.00 41.25 116 PRO A C 1
ATOM 910 O O . PRO A 1 116 ? 13.609 14.257 44.521 1.00 41.25 116 PRO A O 1
ATOM 913 N N . SER A 1 117 ? 15.198 15.344 43.359 1.00 45.47 117 SER A N 1
ATOM 914 C CA . SER A 1 117 ? 16.172 15.355 44.439 1.00 45.47 117 SER A CA 1
ATOM 915 C C . SER A 1 117 ? 15.536 16.115 45.594 1.00 45.47 117 SER A C 1
ATOM 917 O O . SER A 1 117 ? 15.142 17.270 45.426 1.00 45.47 117 SER A O 1
ATOM 919 N N . ARG A 1 118 ? 15.401 15.464 46.752 1.00 47.22 118 ARG A N 1
ATOM 920 C CA . ARG A 1 118 ? 15.057 16.142 48.001 1.00 47.22 118 ARG A CA 1
ATOM 921 C C . ARG A 1 118 ? 16.126 17.205 48.254 1.00 47.22 118 ARG A C 1
ATOM 923 O O . ARG A 1 118 ? 17.204 16.879 48.743 1.00 47.22 118 ARG A O 1
ATOM 930 N N . ALA A 1 119 ? 15.838 18.447 47.884 1.00 39.88 119 ALA A N 1
ATOM 931 C CA . ALA A 1 119 ? 16.545 19.593 48.416 1.00 39.88 119 ALA A CA 1
ATOM 932 C C . ALA A 1 119 ? 16.116 19.725 49.881 1.00 39.88 119 ALA A C 1
ATOM 934 O O . ALA A 1 119 ? 14.921 19.776 50.183 1.00 39.88 119 ALA A O 1
ATOM 935 N N . ARG A 1 120 ? 17.104 19.649 50.772 1.00 40.56 120 ARG A N 1
ATOM 936 C CA . ARG A 1 120 ? 17.014 20.254 52.100 1.00 40.56 120 ARG A CA 1
ATOM 937 C C . ARG A 1 120 ? 17.081 21.765 51.949 1.00 40.56 120 ARG A C 1
ATOM 939 O O . ARG A 1 120 ? 17.730 22.202 50.972 1.00 40.56 120 ARG A O 1
#

pLDDT: mean 73.32, std 18.24, range [33.38, 96.25]

Radius of gyration: 21.42 Å; chains: 1; bounding box: 40×41×68 Å

Sequence (120 aa):
MLNKLDRLGIADDTIVMYSTDNGVHYNTWPDAIPHHSVRKEHQQSGWRVPLTSFVRWPGQFKAGTVLNGIFSHQDWLATFLAAAGVPDVRGELLKGYKAGEDLLGLHRRASTCCPPSRAR

Secondary structure (DSSP, 8-state):
-HHHHHHHT-GGG--EEE--SSS--GGGTTSS-S----TT-SSHHHH--TT--EEE-TTTS-TT----S---TTHHHHHHHHHTT-TTHHHHHHH-EEETTEEE-----SS-SS------

Foldseek 3Di:
DQVVCVVVVNQQVDKDKDDDPWAAAPVPPPPDPDFPDHQPDPGCRGHPPVRHIDIDHPPPDDPPDDDPDDDDPVVVVQVVCVSVVNNCPVVCQCVWHDDDPDTRHPDPPPDPPDDPDPDD